Protein AF-A0A952HKU6-F1 (afdb_monomer_lite)

Secondary structure (DSSP, 8-state):
-HHHHHHHH-S--HHHHHHHHHHHHHHHHT---HHHHHHHHHHHS---HHHHHHHHHTSPP--SS-----

Foldseek 3Di:
DLVVVVVVVVDDDVLLVVLVVVVVVCVVVVHDDLVSVLVCCVNPVVDDNVVSVVVVVPDDDDDPDDPPDD

Sequence (70 aa):
SVEEALKKVGQVVEGYTTVKAVYDIKNKYNIELPISYQVYRVLYENLNPKDAAIELMNRGYKFEFMEENK

Structure (mmCIF, N/CA/C/O backbone):
data_AF-A0A952HKU6-F1
#
_entry.id   AF-A0A952HKU6-F1
#
loop_
_atom_site.group_PDB
_atom_site.id
_atom_site.type_symbol
_atom_site.label_atom_id
_atom_site.label_alt_id
_atom_site.label_comp_id
_atom_site.label_asym_id
_atom_site.label_entity_id
_atom_site.label_seq_id
_atom_site.pdbx_PDB_ins_code
_atom_site.Cartn_x
_atom_site.Cartn_y
_atom_site.Cartn_z
_atom_site.occupancy
_atom_site.B_iso_or_equiv
_atom_site.auth_seq_id
_atom_site.auth_comp_id
_atom_site.auth_asym_id
_atom_site.auth_atom_id
_atom_site.pdbx_PDB_model_num
ATOM 1 N N . SER A 1 1 ? -3.011 2.212 15.568 1.00 89.19 1 SER A N 1
ATOM 2 C CA . SER A 1 1 ? -3.142 1.313 14.391 1.00 89.19 1 SER A CA 1
ATOM 3 C C . SER A 1 1 ? -3.797 2.058 13.228 1.00 89.19 1 SER A C 1
ATOM 5 O O . SER A 1 1 ? -4.162 3.219 13.403 1.00 89.19 1 SER A O 1
ATOM 7 N N . VAL A 1 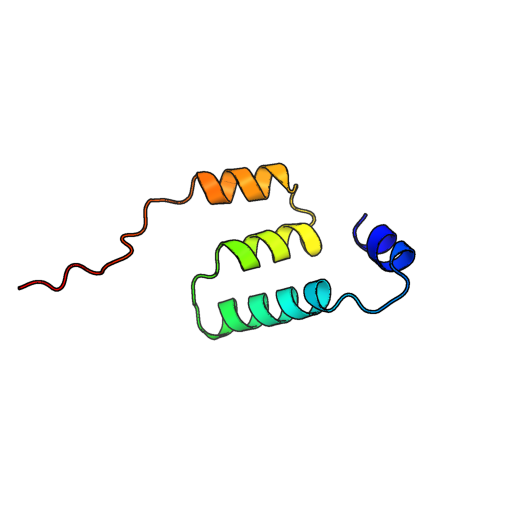2 ? -3.973 1.419 12.062 1.00 93.25 2 VAL A N 1
ATOM 8 C CA . VAL A 1 2 ? -4.768 1.980 10.949 1.00 93.25 2 VAL A CA 1
ATOM 9 C C . VAL A 1 2 ? -6.182 2.343 11.413 1.00 93.25 2 VAL A C 1
ATOM 11 O O . VAL A 1 2 ? -6.639 3.456 11.174 1.00 93.25 2 VAL A O 1
ATOM 14 N N . GLU A 1 3 ? -6.850 1.463 12.162 1.00 92.38 3 GLU A N 1
ATOM 15 C CA . GLU A 1 3 ? -8.216 1.707 12.655 1.00 92.38 3 GLU A CA 1
ATOM 16 C C . GLU A 1 3 ? -8.283 2.919 13.588 1.00 92.38 3 GLU A C 1
ATOM 18 O O . GLU A 1 3 ? -9.223 3.709 13.542 1.00 92.38 3 GLU A O 1
ATOM 23 N N . GLU A 1 4 ? -7.271 3.082 14.436 1.00 95.50 4 GLU A N 1
ATOM 24 C CA . GLU A 1 4 ? -7.171 4.216 15.347 1.00 95.50 4 GLU A CA 1
ATOM 25 C C . GLU A 1 4 ? -6.953 5.535 14.590 1.00 95.50 4 GLU A C 1
ATOM 27 O O . GLU A 1 4 ? -7.523 6.560 14.959 1.00 95.50 4 GLU A O 1
ATOM 32 N N . ALA A 1 5 ? -6.169 5.508 13.507 1.00 93.88 5 ALA A N 1
ATOM 33 C CA . ALA A 1 5 ? -5.962 6.661 12.637 1.00 93.88 5 ALA A CA 1
ATOM 34 C C . ALA A 1 5 ? -7.253 7.042 11.894 1.00 93.88 5 ALA A C 1
ATOM 36 O O . ALA A 1 5 ? -7.626 8.212 11.892 1.00 93.88 5 ALA A O 1
ATOM 37 N N . LEU A 1 6 ? -7.981 6.059 11.350 1.00 94.38 6 LEU A N 1
ATOM 38 C CA . LEU A 1 6 ? -9.283 6.276 10.708 1.00 94.38 6 LEU A CA 1
ATOM 39 C C . LEU A 1 6 ? -10.298 6.893 11.685 1.00 94.38 6 LEU A C 1
ATOM 41 O O . LEU A 1 6 ? -10.973 7.862 11.343 1.00 94.38 6 LEU A O 1
ATOM 45 N N . LYS A 1 7 ? -10.354 6.394 12.929 1.00 95.94 7 LYS A N 1
ATOM 46 C CA . LYS A 1 7 ? -11.207 6.963 13.988 1.00 95.94 7 LYS A CA 1
ATOM 47 C C . LYS A 1 7 ? -10.826 8.401 14.342 1.00 95.94 7 LYS A C 1
ATOM 49 O O . LYS A 1 7 ? -11.717 9.227 14.497 1.00 95.94 7 LYS A O 1
ATOM 54 N N . LYS A 1 8 ? -9.527 8.706 14.464 1.00 96.88 8 LYS A N 1
ATOM 55 C CA . LYS A 1 8 ? -9.031 10.062 14.774 1.00 96.88 8 LYS A CA 1
ATOM 56 C C . LYS A 1 8 ? -9.339 11.066 13.666 1.00 96.88 8 LYS A C 1
ATOM 58 O O . LYS A 1 8 ? -9.639 12.213 13.969 1.00 96.88 8 LYS A O 1
ATOM 63 N N . VAL A 1 9 ? -9.259 10.641 12.405 1.00 95.19 9 VAL A N 1
ATOM 64 C CA . VAL A 1 9 ? -9.583 11.494 11.254 1.00 95.19 9 VAL A CA 1
ATOM 65 C C . VAL A 1 9 ? -11.081 11.811 11.207 1.00 95.19 9 VAL A C 1
ATOM 67 O O . VAL A 1 9 ? -11.448 12.923 10.844 1.00 95.19 9 VAL A O 1
ATOM 70 N N . GLY A 1 10 ? -11.946 10.870 11.601 1.00 92.31 10 GLY A N 1
ATOM 71 C CA . GLY A 1 10 ? -13.384 11.118 11.776 1.00 92.31 10 GLY A CA 1
ATOM 72 C C . GLY A 1 10 ? -14.163 11.365 10.477 1.00 92.31 10 GLY A C 1
ATOM 73 O O . GLY A 1 10 ? -15.349 11.677 10.519 1.00 92.31 10 GLY A O 1
ATOM 74 N N . GLN A 1 11 ? -13.511 11.203 9.328 1.00 94.00 11 GLN A N 1
ATOM 75 C CA . GLN A 1 11 ? -14.082 11.326 7.991 1.00 94.00 11 GLN A CA 1
ATOM 76 C C . GLN A 1 11 ? -13.521 10.230 7.084 1.00 94.00 11 GLN A C 1
ATOM 78 O O . GLN A 1 11 ? -12.578 9.518 7.444 1.00 94.00 11 GLN A O 1
ATOM 83 N N . VAL A 1 12 ? -14.107 10.092 5.897 1.00 91.44 12 VAL A N 1
ATOM 84 C CA . VAL A 1 12 ? -13.638 9.135 4.894 1.00 91.44 12 VAL A CA 1
ATOM 85 C C . VAL A 1 12 ? -12.202 9.475 4.493 1.00 91.44 12 VAL A C 1
ATOM 87 O O . VAL A 1 12 ? -11.894 10.607 4.132 1.00 91.44 12 VAL A O 1
ATOM 90 N N . VAL A 1 13 ? -11.325 8.472 4.533 1.00 95.19 13 VAL A N 1
ATOM 91 C CA . VAL A 1 13 ? -9.957 8.572 4.018 1.00 95.19 13 VAL A CA 1
ATOM 92 C C . VAL A 1 13 ? -9.918 7.877 2.666 1.00 95.19 13 VAL A C 1
ATOM 94 O O . VAL A 1 13 ? -9.745 6.661 2.583 1.00 95.19 13 VAL A O 1
ATOM 97 N N . GLU A 1 14 ? -10.099 8.646 1.594 1.00 96.25 14 GLU A N 1
ATOM 98 C CA . GLU A 1 14 ? -10.164 8.106 0.231 1.00 96.25 14 GLU A CA 1
ATOM 99 C C . GLU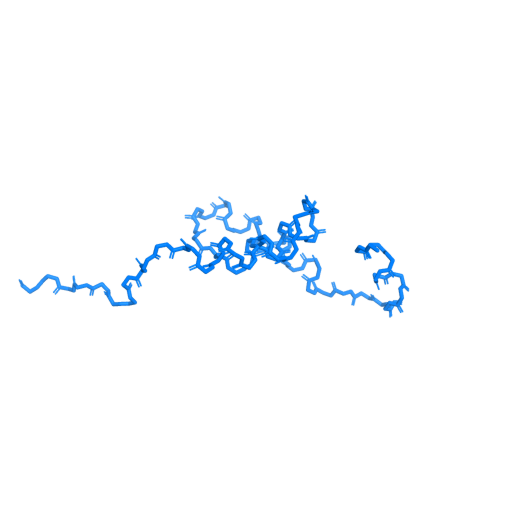 A 1 14 ? -8.925 7.283 -0.111 1.00 96.25 14 GLU A C 1
ATOM 101 O O . GLU A 1 14 ? -9.058 6.163 -0.585 1.00 96.25 14 GLU A O 1
ATOM 106 N N . GLY A 1 15 ? -7.727 7.769 0.233 1.00 96.00 15 GLY A N 1
ATOM 107 C CA . GLY A 1 15 ? -6.469 7.062 -0.029 1.00 96.00 15 GLY A CA 1
ATOM 108 C C . GLY A 1 15 ? -6.421 5.637 0.535 1.00 96.00 15 GLY A C 1
ATOM 109 O O . GLY A 1 15 ? -5.884 4.744 -0.121 1.00 96.00 15 GLY A O 1
ATOM 110 N N . TYR A 1 16 ? -7.044 5.396 1.696 1.00 96.62 16 TYR A N 1
ATOM 111 C CA . TYR A 1 16 ? -7.145 4.055 2.279 1.00 96.62 16 TYR A CA 1
ATOM 112 C C . TYR A 1 16 ? -7.968 3.121 1.384 1.00 96.62 16 TYR A C 1
ATOM 114 O O . TYR A 1 16 ? -7.575 1.982 1.152 1.00 96.62 16 TYR A O 1
ATOM 122 N N . THR A 1 17 ? -9.072 3.604 0.815 1.00 95.94 17 THR A N 1
ATOM 123 C CA . THR A 1 17 ? -9.942 2.806 -0.068 1.00 95.94 17 THR A CA 1
ATOM 124 C C . THR A 1 17 ? -9.368 2.705 -1.484 1.00 95.94 17 THR A C 1
ATOM 126 O O . THR A 1 17 ? -9.338 1.628 -2.077 1.00 95.94 17 THR A O 1
ATOM 129 N N . THR A 1 18 ? -8.843 3.808 -2.016 1.00 98.00 18 THR A N 1
ATOM 130 C CA . THR A 1 18 ? -8.265 3.904 -3.359 1.00 98.00 18 THR A CA 1
ATOM 131 C C . THR A 1 18 ? -7.082 2.963 -3.530 1.00 98.00 18 THR A C 1
ATOM 133 O O . THR A 1 18 ? -7.000 2.280 -4.547 1.00 98.00 18 THR A O 1
ATOM 136 N N . VAL A 1 19 ? -6.186 2.855 -2.542 1.00 98.12 19 VAL A N 1
ATOM 137 C CA . VAL A 1 19 ? -5.026 1.959 -2.677 1.00 98.12 19 VAL A CA 1
ATOM 138 C C . VAL A 1 19 ? -5.434 0.485 -2.770 1.00 98.12 19 VAL A C 1
ATOM 140 O O . VAL A 1 19 ? -4.775 -0.284 -3.466 1.00 98.12 19 VAL A O 1
ATOM 143 N N . LYS A 1 20 ? -6.553 0.094 -2.145 1.00 98.00 20 LYS A N 1
ATOM 144 C CA . LYS A 1 20 ? -7.122 -1.251 -2.286 1.00 98.00 20 LYS A CA 1
ATOM 145 C C . LYS A 1 20 ? -7.622 -1.496 -3.710 1.00 98.00 20 LYS A C 1
ATOM 147 O O . LYS A 1 20 ? -7.251 -2.491 -4.318 1.00 98.00 20 LYS A O 1
ATOM 152 N N . ALA A 1 21 ? -8.361 -0.547 -4.283 1.00 98.00 21 ALA A N 1
ATOM 153 C CA . ALA A 1 21 ? -8.788 -0.640 -5.679 1.00 98.00 21 ALA A CA 1
ATOM 154 C C . ALA A 1 21 ? -7.591 -0.687 -6.652 1.00 98.00 21 ALA A C 1
ATOM 156 O O . ALA A 1 21 ? -7.592 -1.454 -7.612 1.00 98.00 21 ALA A O 1
ATOM 157 N N . VAL A 1 22 ? -6.537 0.092 -6.388 1.00 98.06 22 VAL A N 1
ATOM 158 C CA . VAL A 1 22 ? -5.299 0.072 -7.183 1.00 98.06 22 VAL A CA 1
ATOM 159 C C . VAL A 1 22 ? -4.585 -1.281 -7.084 1.00 98.06 22 VAL A C 1
ATOM 161 O O . VAL A 1 22 ? -4.073 -1.767 -8.091 1.00 98.06 22 VAL A O 1
ATOM 164 N N . TYR A 1 23 ? -4.574 -1.918 -5.910 1.00 98.25 23 TYR A N 1
ATOM 165 C CA . TYR A 1 23 ? -4.049 -3.276 -5.737 1.00 98.25 23 TYR A CA 1
ATOM 166 C C . TYR A 1 23 ? -4.832 -4.307 -6.567 1.00 98.25 23 TYR A C 1
ATOM 168 O O . TYR A 1 23 ? -4.233 -5.158 -7.227 1.00 98.25 23 TYR A O 1
ATOM 176 N N . ASP A 1 24 ? -6.159 -4.193 -6.614 1.00 97.81 24 ASP A N 1
ATOM 177 C CA . ASP A 1 24 ? -6.996 -5.073 -7.435 1.00 97.81 24 ASP A CA 1
ATOM 178 C C . ASP A 1 24 ? -6.730 -4.866 -8.937 1.00 97.81 24 ASP A C 1
ATOM 180 O O . ASP A 1 24 ? -6.587 -5.834 -9.687 1.00 97.81 24 ASP A O 1
ATOM 184 N N . ILE A 1 25 ? -6.577 -3.611 -9.381 1.00 97.50 25 ILE A N 1
ATOM 185 C CA . ILE A 1 25 ? -6.196 -3.258 -10.762 1.00 97.50 25 ILE A CA 1
ATOM 186 C C . ILE A 1 25 ? -4.822 -3.838 -11.109 1.00 97.50 25 ILE A C 1
ATOM 188 O O . ILE A 1 25 ? -4.673 -4.471 -12.155 1.00 97.50 25 ILE A O 1
ATOM 192 N N . LYS A 1 26 ? -3.831 -3.667 -10.225 1.00 96.75 26 LYS A N 1
ATOM 193 C CA . LYS A 1 26 ? -2.486 -4.237 -10.375 1.00 96.75 26 LYS A CA 1
ATOM 194 C C . LYS A 1 26 ? -2.564 -5.732 -10.692 1.00 96.75 26 LYS A C 1
ATOM 196 O O . LYS A 1 26 ? -1.955 -6.179 -11.660 1.00 96.75 26 LYS A O 1
ATOM 201 N N . ASN A 1 27 ? -3.331 -6.487 -9.904 1.00 96.00 27 ASN A N 1
ATOM 202 C CA . ASN A 1 27 ? -3.461 -7.935 -10.067 1.00 96.00 27 ASN A CA 1
ATOM 203 C C . ASN A 1 27 ? -4.262 -8.310 -11.322 1.00 96.00 27 ASN A C 1
ATOM 205 O O . ASN A 1 27 ? -3.871 -9.225 -12.040 1.00 96.00 27 ASN A O 1
ATOM 209 N N . LYS A 1 28 ? -5.343 -7.580 -11.624 1.00 98.06 28 LYS A N 1
ATOM 210 C CA . LYS A 1 28 ? -6.180 -7.815 -12.810 1.00 98.06 28 LYS A CA 1
ATOM 211 C C . LYS A 1 28 ? -5.403 -7.662 -14.118 1.00 98.06 28 LYS A C 1
ATOM 213 O O . LYS A 1 28 ? -5.605 -8.449 -15.037 1.00 98.06 28 LYS A O 1
ATOM 218 N N . TYR A 1 29 ? -4.558 -6.639 -14.212 1.00 97.75 29 TYR A N 1
ATOM 219 C CA . TYR A 1 29 ? -3.805 -6.331 -15.432 1.00 97.75 29 TYR A CA 1
ATOM 220 C C . TYR A 1 29 ? -2.362 -6.840 -15.403 1.00 97.75 29 TYR A C 1
ATOM 222 O O . TYR A 1 29 ? -1.639 -6.646 -16.375 1.00 97.75 29 TYR A O 1
ATOM 230 N N . ASN A 1 30 ? -1.946 -7.489 -14.313 1.00 95.56 30 ASN A N 1
ATOM 231 C CA . ASN A 1 30 ? -0.580 -7.964 -14.099 1.00 95.56 30 ASN A CA 1
ATOM 232 C C . ASN A 1 30 ? 0.483 -6.874 -14.360 1.00 95.56 30 ASN A C 1
ATOM 234 O O . ASN A 1 30 ? 1.485 -7.103 -15.036 1.00 95.56 30 ASN A O 1
ATOM 238 N N . ILE A 1 31 ? 0.235 -5.665 -13.847 1.00 94.81 31 ILE A N 1
ATOM 239 C CA . ILE A 1 31 ? 1.135 -4.512 -13.992 1.00 94.81 31 ILE A CA 1
ATOM 240 C C . ILE A 1 31 ? 1.928 -4.262 -12.710 1.00 94.81 31 ILE A C 1
ATOM 242 O O . ILE A 1 31 ? 1.490 -4.577 -11.604 1.00 94.81 31 ILE A O 1
ATOM 246 N N . GLU A 1 32 ? 3.103 -3.656 -12.847 1.00 92.38 32 GLU A N 1
ATOM 247 C CA . GLU A 1 32 ? 3.960 -3.311 -11.715 1.00 92.38 32 GLU A CA 1
ATOM 248 C C . GLU A 1 32 ? 3.612 -1.913 -11.177 1.00 92.38 32 GLU A C 1
ATOM 250 O O . GLU A 1 32 ? 3.758 -0.917 -11.881 1.00 92.38 32 GLU A O 1
ATOM 255 N N . LEU A 1 33 ? 3.182 -1.829 -9.915 1.00 95.25 33 LEU A N 1
ATOM 256 C CA . LEU A 1 33 ? 2.903 -0.570 -9.209 1.00 95.25 33 LEU A CA 1
ATOM 257 C C . LEU A 1 33 ? 3.617 -0.565 -7.847 1.00 95.25 33 LEU A C 1
ATOM 259 O O . LEU A 1 33 ? 2.966 -0.727 -6.814 1.00 95.25 33 LEU A O 1
ATOM 263 N N . PRO A 1 34 ? 4.955 -0.431 -7.811 1.00 95.12 34 PRO A N 1
ATOM 264 C CA . PRO A 1 34 ? 5.751 -0.764 -6.630 1.00 95.12 34 PRO A CA 1
ATOM 265 C C . PRO A 1 34 ? 5.414 0.110 -5.417 1.00 95.12 34 PRO A C 1
ATOM 267 O O . PRO A 1 34 ? 5.305 -0.401 -4.308 1.00 95.12 34 PRO A O 1
ATOM 270 N N . ILE A 1 35 ? 5.175 1.408 -5.618 1.00 96.88 35 ILE A N 1
ATOM 271 C CA . ILE A 1 35 ? 4.845 2.332 -4.522 1.00 96.88 35 ILE A CA 1
ATOM 272 C C . ILE A 1 35 ? 3.461 2.010 -3.949 1.00 96.88 35 ILE A C 1
ATOM 274 O O . ILE A 1 35 ? 3.331 1.742 -2.757 1.00 96.88 35 ILE A O 1
ATOM 278 N N . SER A 1 36 ? 2.425 1.983 -4.793 1.00 97.94 36 SER A N 1
ATOM 279 C CA . SER A 1 36 ? 1.051 1.701 -4.357 1.00 97.94 36 SER A CA 1
ATOM 280 C C . SER A 1 36 ? 0.911 0.307 -3.746 1.00 97.94 36 SER A C 1
ATOM 282 O O . SER A 1 36 ? 0.167 0.135 -2.786 1.00 97.94 36 SER A O 1
ATOM 284 N N . TYR A 1 37 ? 1.665 -0.672 -4.251 1.00 97.75 37 TYR A N 1
ATOM 285 C CA . TYR A 1 37 ? 1.732 -2.009 -3.671 1.00 97.75 37 TYR A CA 1
ATOM 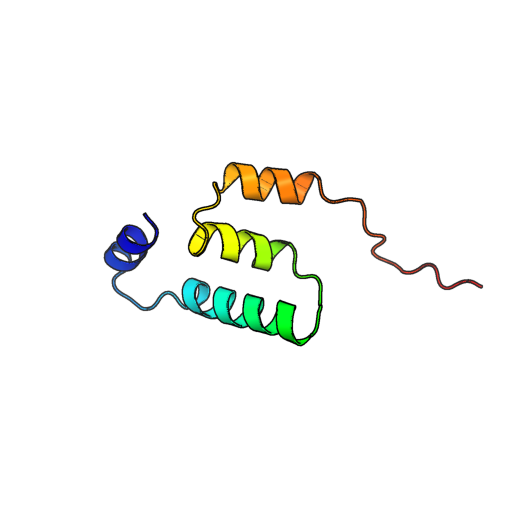286 C C . TYR A 1 37 ? 2.272 -1.974 -2.238 1.00 97.75 37 TYR A C 1
ATOM 288 O O . TYR A 1 37 ? 1.659 -2.544 -1.344 1.00 97.75 37 TYR A O 1
ATOM 296 N N . GLN A 1 38 ? 3.361 -1.252 -1.981 1.00 98.12 38 GLN A N 1
ATOM 297 C CA . GLN A 1 38 ? 3.927 -1.163 -0.633 1.00 98.12 38 GLN A CA 1
ATOM 298 C C . GLN A 1 38 ? 3.019 -0.390 0.329 1.00 98.12 38 GLN A C 1
ATOM 300 O O . GLN A 1 38 ? 2.836 -0.808 1.471 1.00 98.12 38 GLN A O 1
ATOM 305 N N . VAL A 1 39 ? 2.353 0.670 -0.143 1.00 98.06 39 VAL A N 1
ATOM 306 C CA . VAL A 1 39 ? 1.327 1.376 0.644 1.00 98.06 39 VAL A CA 1
ATOM 307 C C . VAL A 1 39 ? 0.167 0.440 1.005 1.00 98.06 39 VAL A C 1
ATOM 309 O O . VAL A 1 39 ? -0.276 0.441 2.153 1.00 98.06 39 VAL A O 1
ATOM 312 N N . TYR A 1 40 ? -0.292 -0.399 0.069 1.00 98.38 40 TYR A N 1
ATOM 313 C CA . TYR A 1 40 ? -1.305 -1.417 0.354 1.00 98.38 40 TYR A CA 1
ATOM 314 C C . TYR A 1 40 ? -0.841 -2.372 1.460 1.00 98.38 40 TYR A C 1
ATOM 316 O O . TYR A 1 40 ? -1.565 -2.568 2.431 1.00 98.38 40 TYR A O 1
ATOM 324 N N . ARG A 1 41 ? 0.377 -2.915 1.365 1.00 98.12 41 ARG A N 1
ATOM 325 C CA . ARG A 1 41 ? 0.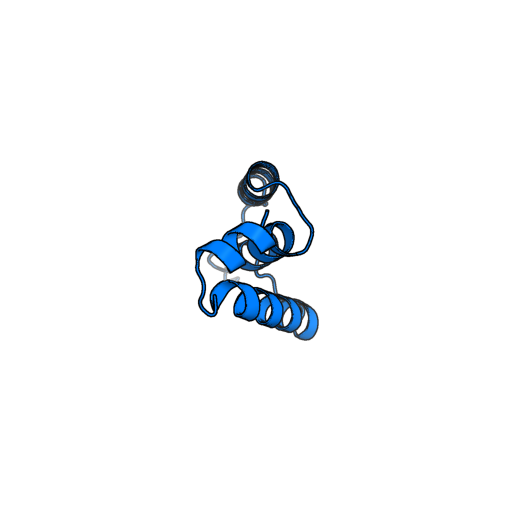898 -3.876 2.353 1.00 98.12 41 ARG A CA 1
ATOM 326 C C . ARG A 1 41 ? 1.017 -3.277 3.750 1.00 98.12 41 ARG A C 1
ATOM 328 O O . ARG A 1 41 ? 0.680 -3.928 4.733 1.00 98.12 41 ARG A O 1
ATOM 335 N N . VAL A 1 42 ? 1.430 -2.017 3.852 1.00 98.00 42 VAL A N 1
ATOM 336 C CA . VAL A 1 42 ? 1.467 -1.309 5.141 1.00 98.00 42 VAL A CA 1
ATOM 337 C C . VAL A 1 42 ? 0.063 -1.161 5.733 1.00 98.00 42 VAL A C 1
ATOM 339 O O . VAL A 1 42 ? -0.132 -1.390 6.924 1.00 98.00 42 VAL A O 1
ATOM 342 N N . LEU A 1 43 ? -0.921 -0.786 4.913 1.00 97.56 43 LEU A N 1
ATOM 343 C CA . LEU A 1 43 ? -2.272 -0.471 5.386 1.00 97.56 43 LEU A CA 1
ATOM 344 C C . LEU A 1 43 ? -3.160 -1.703 5.614 1.00 97.56 43 LEU A C 1
ATOM 346 O O . LEU A 1 43 ? -4.035 -1.651 6.473 1.00 97.56 43 LEU A O 1
ATOM 350 N N . TYR A 1 44 ? -2.949 -2.782 4.858 1.00 97.75 44 TYR A N 1
ATOM 351 C CA . TYR A 1 44 ? -3.825 -3.959 4.826 1.00 97.75 44 TYR A CA 1
ATOM 352 C C . TYR A 1 44 ? -3.143 -5.262 5.259 1.00 97.75 44 TYR A C 1
ATOM 354 O O . TYR A 1 44 ? -3.830 -6.168 5.719 1.00 97.75 44 TYR A O 1
ATOM 362 N N . GLU A 1 45 ? -1.815 -5.368 5.149 1.00 97.38 45 GLU A N 1
ATOM 363 C CA . GLU A 1 45 ? -1.050 -6.568 5.538 1.00 97.38 45 GLU A CA 1
ATOM 364 C C . GLU A 1 45 ? -0.216 -6.353 6.813 1.00 97.38 45 GLU A C 1
ATOM 366 O O . GLU A 1 45 ? 0.532 -7.240 7.216 1.00 97.38 45 GLU A O 1
ATOM 371 N N . ASN A 1 46 ? -0.341 -5.190 7.467 1.00 96.38 46 ASN A N 1
ATOM 372 C CA . ASN A 1 46 ? 0.455 -4.799 8.639 1.00 96.38 46 ASN A CA 1
ATOM 373 C C . ASN A 1 46 ? 1.977 -4.864 8.409 1.00 96.38 46 ASN A C 1
ATOM 375 O O . ASN A 1 46 ? 2.747 -5.053 9.355 1.00 96.38 46 ASN A O 1
ATOM 379 N N . LEU A 1 47 ? 2.433 -4.674 7.167 1.00 97.81 47 LEU A N 1
ATOM 380 C CA . LEU A 1 47 ? 3.860 -4.544 6.896 1.00 97.81 47 LEU A CA 1
ATOM 381 C C . LEU A 1 47 ? 4.417 -3.318 7.628 1.00 97.81 47 LEU A C 1
ATOM 383 O O . LEU A 1 47 ? 3.822 -2.237 7.605 1.00 97.81 47 LEU A O 1
ATOM 387 N N . ASN A 1 48 ? 5.585 -3.464 8.253 1.00 98.00 48 ASN A N 1
ATOM 388 C CA . ASN A 1 48 ? 6.258 -2.330 8.868 1.00 98.00 48 ASN A CA 1
ATOM 389 C C . ASN A 1 48 ? 6.616 -1.289 7.783 1.00 98.00 48 ASN A C 1
ATOM 391 O O . ASN A 1 48 ? 7.264 -1.647 6.797 1.00 98.00 48 ASN A O 1
ATOM 395 N N . PRO A 1 49 ? 6.266 0.002 7.948 1.00 97.31 49 PRO A N 1
ATOM 396 C CA . PRO A 1 49 ? 6.592 1.037 6.964 1.00 97.31 49 PRO A CA 1
ATOM 397 C C . PRO A 1 49 ? 8.088 1.146 6.643 1.00 97.31 49 PRO A C 1
ATOM 399 O O . PRO A 1 49 ? 8.458 1.475 5.517 1.00 97.31 49 PRO A O 1
ATOM 402 N N . LYS A 1 50 ? 8.955 0.860 7.621 1.00 98.12 50 LYS A N 1
ATOM 403 C CA . LYS A 1 50 ? 10.408 0.849 7.435 1.00 98.12 50 LYS A CA 1
ATOM 404 C C . LYS A 1 50 ? 10.833 -0.284 6.507 1.00 98.12 50 LYS A C 1
ATOM 406 O O . LYS A 1 50 ? 11.634 -0.048 5.610 1.00 98.12 50 LYS A O 1
ATOM 411 N N . ASP A 1 51 ? 10.267 -1.471 6.689 1.00 98.38 51 ASP A N 1
ATOM 412 C CA . ASP A 1 51 ? 10.560 -2.628 5.842 1.00 98.38 51 ASP A CA 1
ATOM 413 C C . ASP A 1 51 ? 10.030 -2.394 4.423 1.00 98.38 51 ASP A C 1
ATOM 415 O O . ASP A 1 51 ? 10.755 -2.602 3.456 1.00 98.38 51 ASP A O 1
ATOM 419 N N . ALA A 1 52 ? 8.826 -1.828 4.293 1.00 97.94 52 ALA A N 1
ATOM 420 C CA . ALA A 1 52 ? 8.253 -1.423 3.009 1.00 97.94 52 ALA A CA 1
ATOM 421 C C . ALA A 1 52 ? 9.163 -0.441 2.244 1.00 97.94 52 ALA A C 1
ATOM 423 O O . ALA A 1 52 ? 9.380 -0.580 1.039 1.00 97.94 52 ALA A O 1
ATOM 424 N N . ALA A 1 53 ? 9.727 0.546 2.949 1.00 97.81 53 ALA A N 1
ATOM 425 C CA . ALA A 1 53 ? 10.676 1.493 2.372 1.00 97.81 53 ALA A CA 1
ATOM 426 C C . ALA A 1 53 ? 11.995 0.814 1.970 1.00 97.81 53 ALA A C 1
ATOM 428 O O . ALA A 1 53 ? 12.501 1.068 0.879 1.00 97.81 53 ALA A O 1
ATOM 429 N N . ILE A 1 54 ? 12.537 -0.072 2.812 1.00 97.69 54 ILE A N 1
ATOM 430 C CA . ILE A 1 54 ? 13.755 -0.838 2.504 1.00 97.69 54 ILE A CA 1
ATOM 431 C C . ILE A 1 54 ? 13.547 -1.697 1.252 1.00 97.69 54 ILE A C 1
ATOM 433 O O . ILE A 1 54 ? 14.397 -1.699 0.364 1.00 97.69 54 ILE A O 1
ATOM 437 N N . GLU A 1 55 ? 12.408 -2.379 1.134 1.00 96.81 55 GLU A N 1
ATOM 438 C CA . GLU A 1 55 ? 12.069 -3.163 -0.055 1.00 96.81 55 GLU A CA 1
ATOM 439 C C . GLU A 1 55 ? 11.989 -2.302 -1.327 1.00 96.81 55 GLU A C 1
ATOM 441 O O . GLU A 1 55 ? 12.456 -2.728 -2.382 1.00 96.81 55 GLU A O 1
ATOM 446 N N . LEU A 1 56 ? 11.445 -1.078 -1.246 1.00 95.25 56 LEU A N 1
ATOM 447 C CA . LEU A 1 56 ? 11.428 -0.146 -2.383 1.00 95.25 56 LEU A CA 1
ATOM 448 C C . LEU A 1 56 ? 12.833 0.266 -2.813 1.00 95.25 56 LEU A C 1
ATOM 450 O O . LEU A 1 56 ? 13.105 0.314 -4.012 1.00 95.25 56 LEU A O 1
ATOM 454 N N . MET A 1 57 ? 13.698 0.569 -1.845 1.00 94.31 57 MET A N 1
ATOM 455 C CA . MET A 1 57 ? 15.070 1.016 -2.096 1.00 94.31 57 MET A CA 1
ATOM 456 C C . MET A 1 57 ? 15.958 -0.105 -2.638 1.00 94.31 57 MET A C 1
ATOM 458 O O . MET A 1 57 ? 16.867 0.162 -3.416 1.00 94.31 57 MET A O 1
ATOM 462 N N . ASN A 1 58 ? 15.674 -1.355 -2.266 1.00 94.38 58 ASN A N 1
ATOM 463 C CA . ASN A 1 58 ? 16.384 -2.538 -2.751 1.00 94.38 58 ASN A CA 1
ATOM 464 C C . ASN A 1 58 ? 15.840 -3.074 -4.083 1.00 94.38 58 ASN A C 1
ATOM 466 O O . ASN A 1 58 ? 16.302 -4.114 -4.561 1.00 94.38 58 ASN A O 1
ATOM 470 N N . ARG A 1 59 ? 14.849 -2.409 -4.691 1.00 89.56 59 ARG A N 1
ATOM 471 C CA . ARG A 1 59 ? 14.343 -2.809 -6.004 1.00 89.56 59 ARG A CA 1
ATOM 472 C C . ARG A 1 59 ? 15.462 -2.676 -7.040 1.00 89.56 59 ARG A C 1
ATOM 474 O O . ARG A 1 59 ? 16.196 -1.691 -7.049 1.00 89.56 59 ARG A O 1
ATOM 481 N N . GLY A 1 60 ? 15.580 -3.668 -7.921 1.00 82.75 60 GLY A N 1
ATOM 482 C CA . GLY A 1 60 ? 16.547 -3.629 -9.016 1.00 82.75 60 GLY A CA 1
ATOM 483 C C . GLY A 1 60 ? 16.349 -2.399 -9.905 1.00 82.75 60 GLY A C 1
ATOM 484 O O . GLY A 1 60 ? 15.227 -1.906 -10.064 1.00 82.75 60 GLY A O 1
ATOM 485 N N . TYR A 1 61 ? 17.444 -1.913 -10.491 1.00 77.12 61 TYR A N 1
ATOM 486 C CA . TYR A 1 61 ? 17.393 -0.824 -11.460 1.00 77.12 61 TYR A CA 1
ATOM 487 C C . TYR A 1 61 ? 16.468 -1.202 -12.615 1.00 77.12 61 TYR A C 1
ATOM 489 O O . TYR A 1 61 ? 16.607 -2.262 -13.225 1.00 77.12 61 TYR A O 1
ATOM 497 N N . LYS A 1 62 ? 15.523 -0.315 -12.915 1.00 74.31 62 LYS A N 1
ATOM 498 C CA . LYS A 1 62 ? 14.688 -0.399 -14.107 1.00 74.31 62 LYS A CA 1
ATOM 499 C C . LYS A 1 62 ? 15.162 0.691 -15.051 1.00 74.31 62 LYS A C 1
ATOM 501 O O . LYS A 1 62 ? 15.217 1.850 -14.651 1.00 74.31 62 LYS A O 1
ATOM 506 N N . PHE A 1 63 ? 15.522 0.319 -16.273 1.00 77.50 63 PHE A N 1
ATOM 507 C CA . PHE A 1 63 ? 15.793 1.303 -17.312 1.00 77.50 63 PHE A CA 1
ATOM 508 C C . PHE A 1 63 ? 14.505 2.084 -17.590 1.00 77.50 63 PHE A C 1
ATOM 510 O O . PHE A 1 63 ? 13.458 1.488 -17.846 1.00 77.50 63 PHE A O 1
ATOM 517 N N . GLU A 1 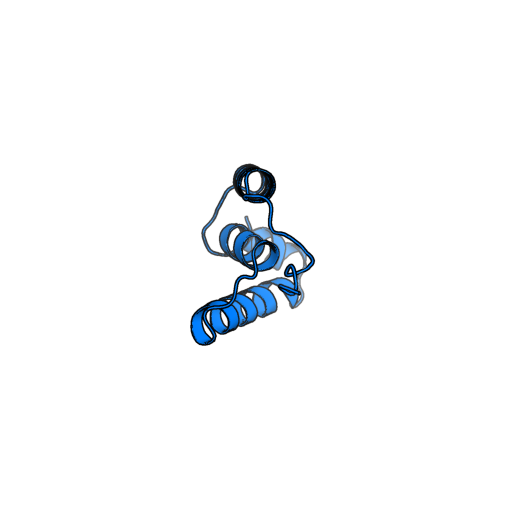64 ? 14.571 3.410 -17.479 1.0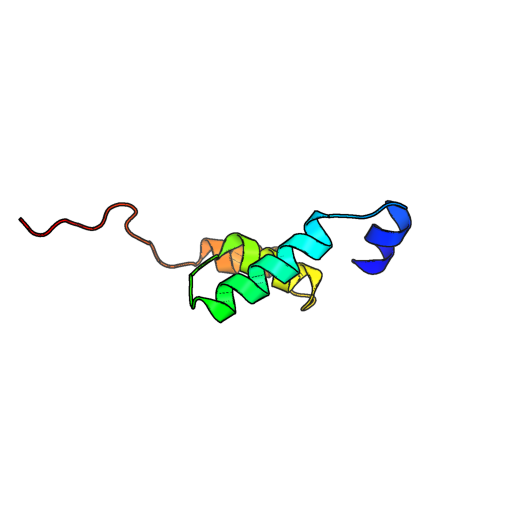0 70.00 64 GLU A N 1
ATOM 518 C CA . GLU A 1 64 ? 13.419 4.287 -17.735 1.00 70.00 64 GLU A CA 1
ATOM 519 C C . GLU A 1 64 ? 13.101 4.385 -19.229 1.00 70.00 64 GLU A C 1
ATOM 521 O O . GLU A 1 64 ? 11.946 4.553 -19.614 1.00 70.00 64 GLU A O 1
ATOM 526 N N . PHE A 1 65 ? 14.120 4.198 -20.065 1.00 77.19 65 PHE A N 1
ATOM 527 C CA . PHE A 1 65 ? 14.006 4.141 -21.511 1.00 77.19 65 PHE A CA 1
ATOM 528 C C . PHE A 1 65 ? 14.305 2.713 -21.950 1.00 77.19 65 PHE A C 1
ATOM 530 O O . PHE A 1 65 ? 15.357 2.164 -21.622 1.00 77.19 65 PHE A O 1
ATOM 537 N N . MET A 1 66 ? 13.372 2.096 -22.671 1.00 66.94 66 MET A N 1
ATOM 538 C CA . MET A 1 66 ? 13.701 0.901 -23.438 1.00 66.94 66 MET A CA 1
ATOM 539 C C . MET A 1 66 ? 14.760 1.318 -24.462 1.00 66.94 66 MET A C 1
ATOM 541 O O . MET A 1 66 ? 14.541 2.287 -25.188 1.00 66.94 66 MET A O 1
ATOM 545 N N . GLU A 1 67 ? 15.905 0.636 -24.508 1.00 63.44 67 GLU A N 1
ATOM 546 C CA . GLU A 1 67 ? 16.787 0.753 -25.668 1.00 63.44 67 GLU A CA 1
ATOM 547 C C . GLU A 1 67 ? 15.988 0.267 -26.879 1.00 63.44 67 GLU A C 1
ATOM 549 O O . GLU A 1 67 ? 15.738 -0.929 -27.049 1.00 63.44 67 GLU A O 1
ATOM 554 N N . GLU A 1 68 ? 15.520 1.208 -27.699 1.00 59.59 68 GLU A N 1
ATOM 555 C CA . GLU A 1 68 ? 15.110 0.899 -29.058 1.00 59.59 68 GLU A CA 1
ATOM 556 C C . GLU A 1 68 ? 16.355 0.357 -29.759 1.00 59.59 68 GLU A C 1
ATOM 558 O O . GLU A 1 68 ? 17.278 1.109 -30.077 1.00 59.59 68 GLU A O 1
ATOM 563 N N . ASN A 1 69 ? 16.409 -0.966 -29.930 1.00 55.84 69 ASN A N 1
ATOM 564 C CA . ASN A 1 69 ? 17.403 -1.612 -30.775 1.00 55.84 69 ASN A CA 1
ATOM 565 C C . ASN A 1 69 ? 17.351 -0.936 -32.154 1.00 55.84 69 ASN A C 1
ATOM 567 O O . ASN A 1 69 ? 16.366 -1.094 -32.879 1.00 55.84 69 ASN A O 1
ATOM 571 N N . LYS A 1 70 ? 18.384 -0.149 -32.467 1.00 43.31 70 LYS A N 1
ATOM 572 C CA . LYS A 1 70 ? 18.657 0.343 -33.820 1.00 43.31 70 LYS A CA 1
ATOM 573 C C . LYS A 1 70 ? 19.136 -0.788 -34.715 1.00 43.31 70 LYS A C 1
ATOM 575 O O . LYS A 1 70 ? 19.907 -1.638 -34.217 1.00 43.31 70 LYS A O 1
#

Radius of gyration: 15.55 Å; chains: 1; bounding box: 33×20×49 Å

pLDDT: mean 91.76, std 11.35, range [43.31, 98.38]